Protein AF-A0A9P5JU14-F1 (afdb_monomer)

Foldseek 3Di:
DDDPPDDDDPDDDVVCVVVPPPPPDDDDDDDDPDDDDCVQVVPFPDKDWDDPVHQWIWIDRPPDIDIDGDDDDDDDDDDDDD

Sequence (82 aa):
SLMPGYKLVEEFSRELADDYEEEVITSYVTLDFGNIDTTPIDNASSYTLIGLDTPTPFLQVGPLIFKGEYDDLLGSELLLHE

Secondary structure (DSSP, 8-state):
-PPTT----SS--HHHHTT---------------S---HHHHT-S-EEEE-TTSSS-EEEETTEEEE------SS-------

Mean predicted aligned error: 11.39 Å

Structure (mmCIF, N/CA/C/O backbone):
data_AF-A0A9P5JU14-F1
#
_entry.id   AF-A0A9P5JU14-F1
#
loop_
_atom_site.group_PDB
_atom_site.id
_atom_site.type_symbol
_atom_site.label_atom_id
_atom_site.label_alt_id
_atom_site.label_comp_id
_atom_site.label_asym_id
_atom_site.label_entity_id
_atom_site.label_seq_id
_atom_site.pdbx_PDB_ins_code
_atom_site.Cartn_x
_atom_site.Cartn_y
_atom_site.Cartn_z
_atom_site.occupancy
_atom_site.B_iso_or_equiv
_atom_site.auth_seq_id
_atom_site.auth_comp_id
_atom_site.auth_asym_id
_atom_site.auth_atom_id
_atom_site.pdbx_PDB_model_num
ATOM 1 N N . SER A 1 1 ? 47.170 -6.278 -1.429 1.00 62.81 1 SER A N 1
ATOM 2 C CA . SER A 1 1 ? 47.409 -5.576 -2.704 1.00 62.81 1 SER A CA 1
ATOM 3 C C . SER A 1 1 ? 46.064 -5.340 -3.350 1.00 62.81 1 SER A C 1
ATOM 5 O O . SER A 1 1 ? 45.319 -6.306 -3.458 1.00 62.81 1 SER A O 1
ATOM 7 N N . LEU A 1 2 ? 45.718 -4.100 -3.693 1.00 73.88 2 LEU A N 1
ATOM 8 C CA . LEU A 1 2 ? 44.486 -3.826 -4.439 1.00 73.88 2 LEU A CA 1
ATOM 9 C C . LEU A 1 2 ? 44.639 -4.273 -5.902 1.00 73.88 2 LEU A C 1
ATOM 11 O O . LEU A 1 2 ? 45.764 -4.439 -6.382 1.00 73.88 2 LEU A O 1
ATOM 15 N N . MET A 1 3 ? 43.514 -4.505 -6.584 1.00 73.50 3 MET A N 1
ATOM 16 C CA . MET A 1 3 ? 43.491 -4.822 -8.016 1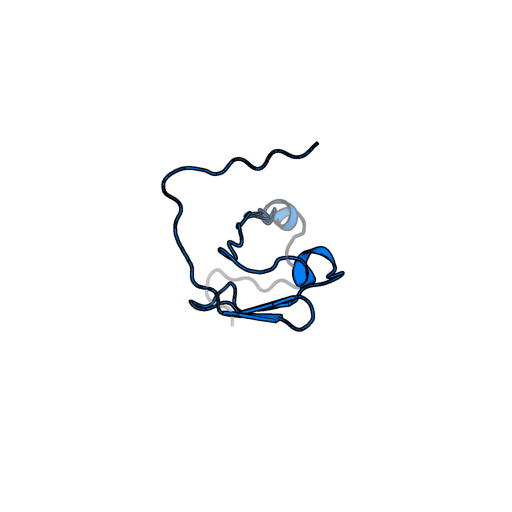.00 73.50 3 MET A CA 1
AT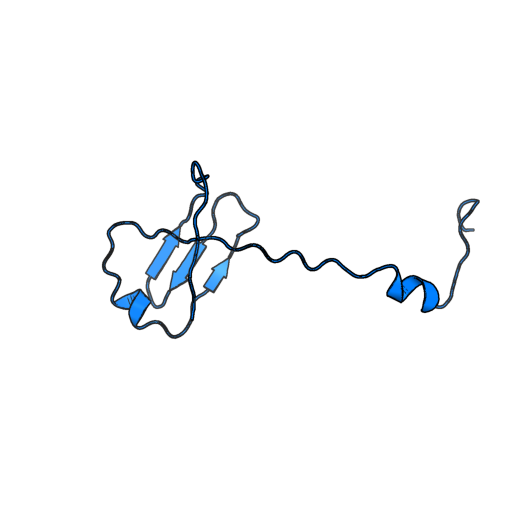OM 17 C C . MET A 1 3 ? 44.031 -3.636 -8.839 1.00 73.50 3 MET A C 1
ATOM 19 O O . MET A 1 3 ? 43.863 -2.486 -8.419 1.00 73.50 3 MET A O 1
ATOM 23 N N . PRO A 1 4 ? 44.668 -3.872 -10.003 1.00 84.50 4 PRO A N 1
ATOM 24 C CA . PRO A 1 4 ? 45.112 -2.796 -10.888 1.00 84.50 4 PRO A CA 1
ATOM 25 C C . PRO A 1 4 ? 43.972 -1.816 -11.193 1.00 84.50 4 PR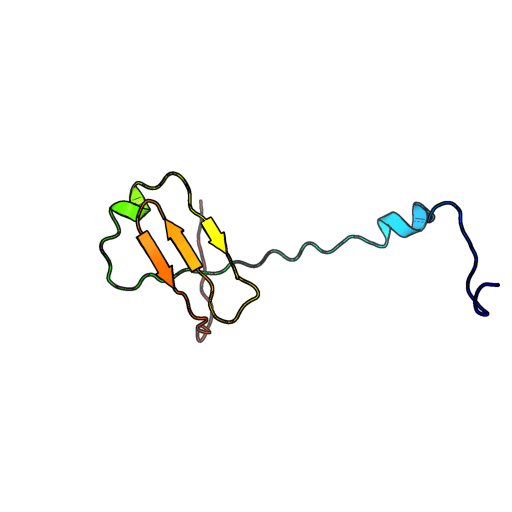O A C 1
ATOM 27 O O . PRO A 1 4 ? 42.876 -2.238 -11.549 1.00 84.50 4 PRO A O 1
ATOM 30 N N . GLY A 1 5 ? 44.230 -0.517 -11.032 1.00 83.12 5 GLY A N 1
ATOM 31 C CA . GLY A 1 5 ? 43.234 0.546 -11.231 1.00 83.12 5 GLY A CA 1
ATOM 32 C C . GLY A 1 5 ? 42.518 1.017 -9.961 1.00 83.12 5 GLY A C 1
ATOM 33 O O . GLY A 1 5 ? 41.852 2.045 -10.004 1.00 83.12 5 GLY A O 1
ATOM 34 N N . TYR A 1 6 ? 42.699 0.340 -8.823 1.00 80.25 6 TYR A N 1
ATOM 35 C CA . TYR A 1 6 ? 42.075 0.729 -7.556 1.00 80.25 6 TYR A CA 1
ATOM 36 C C . TYR A 1 6 ? 43.086 1.364 -6.601 1.00 80.25 6 TYR A C 1
ATOM 38 O O . TYR A 1 6 ? 44.168 0.826 -6.356 1.00 80.25 6 TYR A O 1
ATOM 46 N N . LYS A 1 7 ? 42.706 2.508 -6.026 1.00 83.94 7 LYS A N 1
ATOM 47 C CA . LYS A 1 7 ? 43.492 3.247 -5.035 1.00 83.94 7 LYS A CA 1
ATOM 48 C C . LYS A 1 7 ? 42.769 3.213 -3.691 1.00 83.94 7 LYS A C 1
ATOM 50 O O . LYS A 1 7 ? 41.594 3.549 -3.620 1.00 83.94 7 LYS A O 1
ATOM 55 N N . LEU A 1 8 ? 43.484 2.829 -2.633 1.00 83.75 8 LEU A N 1
ATOM 56 C CA . LEU A 1 8 ? 42.989 2.968 -1.265 1.00 83.75 8 LEU A CA 1
ATOM 57 C C . LEU A 1 8 ? 42.900 4.460 -0.931 1.00 83.75 8 LEU A C 1
ATOM 59 O O . LEU A 1 8 ? 43.876 5.188 -1.125 1.00 83.75 8 LEU A O 1
ATOM 63 N N . VAL A 1 9 ? 41.755 4.893 -0.420 1.00 83.12 9 VAL A N 1
ATOM 64 C CA . VAL A 1 9 ? 41.531 6.253 0.078 1.00 83.12 9 VAL A CA 1
ATOM 65 C C . VAL A 1 9 ? 40.979 6.173 1.499 1.00 83.12 9 VAL A C 1
ATOM 67 O O . VAL A 1 9 ? 40.275 5.219 1.823 1.00 83.12 9 VAL A O 1
ATOM 70 N N . GLU A 1 10 ? 41.342 7.134 2.350 1.00 81.38 10 GLU A N 1
ATOM 71 C CA . GLU A 1 10 ? 40.857 7.194 3.739 1.00 81.38 10 GLU A CA 1
ATOM 72 C C . GLU A 1 10 ? 39.416 7.722 3.826 1.00 81.38 10 GLU A C 1
ATOM 74 O O . GLU A 1 10 ? 38.666 7.322 4.710 1.00 81.38 10 GLU A O 1
ATOM 79 N N . GLU A 1 11 ? 39.011 8.562 2.871 1.00 77.44 11 GLU A N 1
ATOM 80 C CA . GLU A 1 11 ? 37.654 9.085 2.701 1.00 77.44 11 GLU A CA 1
ATOM 81 C C . GLU A 1 11 ? 37.422 9.342 1.201 1.00 77.44 11 GLU A C 1
ATOM 83 O O . GLU A 1 11 ? 38.365 9.658 0.464 1.00 77.44 11 GLU A O 1
ATOM 88 N N . PHE A 1 12 ? 36.185 9.189 0.726 1.00 76.25 12 PHE A N 1
ATOM 89 C CA . PHE A 1 12 ? 35.823 9.581 -0.637 1.00 76.25 12 PHE A CA 1
ATOM 90 C C . PHE A 1 12 ? 35.784 11.111 -0.747 1.00 76.25 12 PHE A C 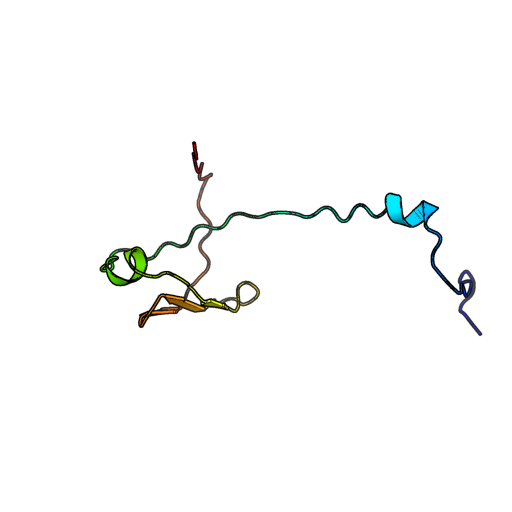1
ATOM 92 O O . PHE A 1 12 ? 35.387 11.806 0.187 1.00 76.25 12 PHE A O 1
ATOM 99 N N . SER A 1 13 ? 36.227 11.661 -1.880 1.00 72.00 13 SER A N 1
ATOM 100 C CA . SER A 1 13 ? 36.251 13.113 -2.081 1.00 72.00 13 SER A CA 1
ATOM 101 C C . SER A 1 13 ? 34.835 13.684 -2.076 1.00 72.00 13 SER A C 1
ATOM 103 O O . SER A 1 13 ? 34.000 13.256 -2.869 1.00 72.00 13 SER A O 1
ATOM 105 N N . ARG A 1 14 ? 34.595 14.712 -1.255 1.00 63.78 14 ARG A N 1
ATOM 106 C CA . ARG A 1 14 ? 33.314 15.442 -1.198 1.00 63.78 14 ARG A CA 1
ATOM 107 C C . ARG A 1 14 ? 32.924 16.090 -2.527 1.00 63.78 14 ARG A C 1
ATOM 109 O O . ARG A 1 14 ? 31.747 16.231 -2.798 1.00 63.78 14 ARG A O 1
ATOM 116 N N . GLU A 1 15 ? 33.900 16.398 -3.378 1.00 63.97 15 GLU A N 1
ATOM 117 C CA . GLU A 1 15 ? 33.673 16.892 -4.745 1.00 63.97 15 GLU A CA 1
ATOM 118 C C .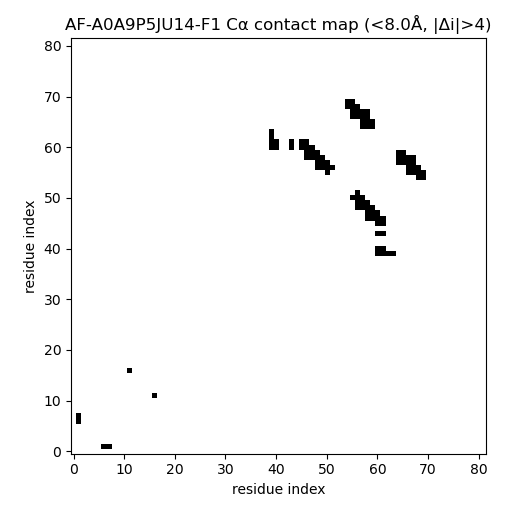 GLU A 1 15 ? 32.923 15.890 -5.637 1.00 63.97 15 GLU A C 1
ATOM 120 O O . GLU A 1 15 ? 32.256 16.302 -6.573 1.00 63.97 15 GLU A O 1
ATOM 125 N N . LEU A 1 16 ? 33.016 14.586 -5.344 1.00 61.16 16 LEU A N 1
ATOM 126 C CA . LEU A 1 16 ? 32.210 13.558 -6.008 1.00 61.16 16 LEU A CA 1
ATOM 127 C C . LEU A 1 16 ? 30.898 13.292 -5.264 1.00 61.16 16 LEU A C 1
ATOM 129 O O . LEU A 1 16 ? 30.030 12.654 -5.833 1.00 61.16 16 LEU A O 1
ATOM 133 N N . ALA A 1 17 ? 30.751 13.735 -4.011 1.00 59.62 17 ALA A N 1
ATOM 134 C CA . ALA A 1 17 ? 29.546 13.497 -3.217 1.00 59.62 17 ALA A CA 1
ATOM 135 C C . ALA A 1 17 ? 28.340 14.281 -3.755 1.00 59.62 17 ALA A C 1
ATOM 137 O O . ALA A 1 17 ? 27.238 13.749 -3.739 1.00 59.62 17 ALA A O 1
ATOM 138 N N . ASP A 1 18 ? 28.567 15.485 -4.290 1.00 57.66 18 ASP A N 1
ATOM 139 C CA . ASP A 1 18 ? 27.528 16.284 -4.958 1.00 57.66 18 ASP A CA 1
ATOM 140 C C . ASP A 1 18 ? 27.111 15.688 -6.322 1.00 57.66 18 ASP A C 1
ATOM 142 O O . ASP A 1 18 ? 26.017 15.959 -6.799 1.00 57.66 18 ASP A O 1
ATOM 146 N N . ASP A 1 19 ? 27.955 14.848 -6.938 1.00 57.81 19 ASP A N 1
ATOM 147 C CA . ASP A 1 19 ? 27.669 14.146 -8.206 1.00 57.81 19 ASP A CA 1
ATOM 148 C C . ASP A 1 19 ? 26.860 12.846 -7.981 1.00 57.81 19 ASP A C 1
ATOM 150 O O . ASP A 1 19 ? 26.386 12.215 -8.925 1.00 57.81 19 ASP A O 1
ATOM 154 N N . TYR A 1 20 ? 26.682 12.451 -6.713 1.00 57.62 20 TYR A N 1
ATOM 155 C CA . TYR A 1 20 ? 25.740 11.423 -6.270 1.00 57.62 20 TYR A CA 1
ATOM 156 C C . TYR A 1 20 ? 24.527 12.089 -5.609 1.00 57.62 20 TYR A C 1
ATOM 158 O O . TYR A 1 20 ? 24.200 11.789 -4.459 1.00 57.62 20 TYR A O 1
ATOM 166 N N . GLU A 1 21 ? 23.840 12.991 -6.316 1.00 61.06 21 GLU A N 1
ATOM 167 C CA . GLU A 1 21 ? 22.438 13.257 -5.987 1.00 61.06 21 GLU A CA 1
ATOM 168 C C . GLU A 1 21 ? 21.693 11.917 -6.101 1.00 61.06 21 GLU A C 1
ATOM 170 O O . GLU A 1 21 ? 21.390 11.445 -7.195 1.00 61.06 21 GLU A O 1
ATOM 175 N N . GLU A 1 22 ? 21.466 11.241 -4.970 1.00 63.66 22 GLU A N 1
ATOM 176 C CA . GLU A 1 22 ? 20.548 10.108 -4.915 1.00 63.66 22 GLU A CA 1
ATOM 177 C C . GLU A 1 22 ? 19.181 10.632 -5.355 1.00 63.66 22 GLU A C 1
ATOM 179 O O . GLU A 1 22 ? 18.486 11.310 -4.597 1.00 63.66 22 GLU A O 1
ATOM 184 N N . GLU A 1 23 ? 18.805 10.351 -6.604 1.00 68.50 23 GLU A N 1
ATOM 185 C CA . GLU A 1 23 ? 17.457 10.599 -7.094 1.00 68.50 23 GLU A CA 1
ATOM 186 C C . GLU A 1 23 ? 16.482 9.801 -6.221 1.00 68.50 23 GLU A C 1
ATOM 188 O O . GLU A 1 23 ? 16.289 8.594 -6.381 1.00 68.50 23 GLU A O 1
ATOM 193 N N . VAL A 1 24 ? 15.867 10.478 -5.251 1.00 75.12 24 VAL A N 1
ATOM 194 C CA . VAL A 1 24 ? 14.808 9.899 -4.429 1.00 75.12 24 VAL A CA 1
ATOM 195 C C . VAL A 1 24 ? 13.561 9.771 -5.299 1.00 75.12 24 VAL A C 1
ATOM 197 O O . VAL A 1 24 ? 12.787 10.715 -5.467 1.00 75.12 24 VAL A O 1
ATOM 200 N N . ILE A 1 25 ? 13.356 8.582 -5.863 1.00 82.06 25 ILE A N 1
ATOM 201 C CA . ILE A 1 25 ? 12.155 8.267 -6.636 1.00 82.06 25 ILE A CA 1
ATOM 202 C C . ILE A 1 25 ? 11.005 8.005 -5.661 1.00 82.06 25 ILE A C 1
ATOM 204 O O . ILE A 1 25 ? 10.955 6.981 -4.979 1.00 82.06 25 ILE A O 1
ATOM 208 N N . THR A 1 26 ? 10.052 8.933 -5.610 1.00 86.75 26 THR A N 1
ATOM 209 C CA . THR A 1 26 ? 8.796 8.750 -4.872 1.00 86.75 26 THR A CA 1
ATOM 210 C C . THR A 1 26 ? 7.764 8.108 -5.790 1.00 86.75 26 THR A C 1
ATOM 212 O O . THR A 1 26 ? 7.498 8.617 -6.876 1.00 86.75 26 THR A O 1
ATOM 215 N N . SER A 1 27 ? 7.175 6.995 -5.354 1.00 88.38 27 SER A N 1
ATOM 216 C CA . SER A 1 27 ? 6.085 6.317 -6.063 1.00 88.38 27 SER A CA 1
ATOM 217 C C . SER A 1 27 ? 4.818 6.345 -5.217 1.00 88.38 27 SER A C 1
ATOM 219 O O . SER A 1 27 ? 4.873 6.102 -4.011 1.00 88.38 27 SER A O 1
ATOM 221 N N . TYR A 1 28 ? 3.681 6.619 -5.853 1.00 91.06 28 TYR A N 1
ATOM 222 C CA . TYR A 1 28 ? 2.365 6.554 -5.223 1.00 91.06 28 TYR A CA 1
ATOM 223 C C . TYR A 1 28 ? 1.685 5.248 -5.625 1.00 91.06 28 TYR A C 1
ATOM 225 O O . TYR A 1 28 ? 1.698 4.881 -6.798 1.00 91.06 28 TYR A O 1
ATOM 233 N N . VAL A 1 29 ? 1.105 4.557 -4.647 1.00 92.19 29 VAL A N 1
ATOM 234 C CA . VAL A 1 29 ? 0.325 3.333 -4.849 1.00 92.19 29 VAL A CA 1
ATOM 235 C C . VAL A 1 29 ? -1.019 3.481 -4.158 1.00 92.19 29 VAL A C 1
ATOM 237 O O . VAL A 1 29 ? -1.102 4.051 -3.066 1.00 92.19 29 VAL A O 1
ATOM 240 N N . THR A 1 30 ? -2.060 2.959 -4.789 1.00 93.38 30 THR A N 1
ATOM 241 C CA . THR A 1 30 ? -3.429 3.013 -4.282 1.00 93.38 30 THR A CA 1
ATOM 242 C C . THR A 1 30 ? -3.786 1.659 -3.675 1.00 93.38 30 THR A C 1
ATOM 244 O O . THR A 1 30 ? -3.484 0.613 -4.245 1.00 93.38 30 THR A O 1
ATOM 247 N N . LEU A 1 31 ? -4.388 1.670 -2.486 1.00 93.00 31 LEU A N 1
ATOM 248 C CA . LEU A 1 31 ? -4.847 0.464 -1.797 1.00 93.00 31 LEU A CA 1
ATOM 249 C C . LEU A 1 31 ? -6.362 0.359 -1.969 1.00 93.00 31 LEU A C 1
ATOM 251 O O . LEU A 1 31 ? -7.104 1.133 -1.364 1.00 93.00 31 LEU A O 1
ATOM 255 N N . ASP A 1 32 ? -6.808 -0.594 -2.783 1.00 92.31 32 ASP A N 1
ATOM 256 C CA . ASP A 1 32 ? -8.226 -0.914 -2.935 1.00 92.31 32 ASP A CA 1
ATOM 257 C C . ASP A 1 32 ? -8.635 -1.986 -1.911 1.00 92.31 32 ASP A C 1
ATOM 259 O O . ASP A 1 32 ? -8.048 -3.067 -1.839 1.00 92.31 32 ASP A O 1
ATOM 263 N N . PHE A 1 33 ? -9.642 -1.676 -1.095 1.00 91.25 33 PHE A N 1
ATOM 264 C CA . PHE A 1 33 ? -10.196 -2.589 -0.093 1.00 91.25 33 PHE A CA 1
ATOM 265 C C . PHE A 1 33 ? -11.470 -3.306 -0.567 1.00 91.25 33 PHE A C 1
ATOM 267 O O . PHE A 1 33 ? -12.026 -4.130 0.165 1.00 91.25 33 PHE A O 1
ATOM 274 N N . GLY A 1 34 ? -11.955 -2.997 -1.771 1.00 88.50 34 GLY A N 1
ATOM 275 C CA . GLY A 1 34 ? -13.232 -3.469 -2.282 1.00 88.50 34 GLY A CA 1
ATOM 276 C C . GLY A 1 34 ? -14.412 -3.036 -1.407 1.00 88.50 34 GLY A C 1
ATOM 277 O O . GLY A 1 34 ? -14.414 -1.980 -0.776 1.00 88.50 34 GLY A O 1
ATOM 278 N N . ASN A 1 35 ? -15.449 -3.875 -1.358 1.00 88.00 35 ASN A N 1
ATOM 279 C CA . ASN A 1 35 ? -16.660 -3.602 -0.583 1.00 88.00 35 ASN A CA 1
ATOM 280 C C . ASN A 1 35 ? -16.543 -4.155 0.844 1.00 88.00 35 ASN A C 1
ATOM 282 O O . ASN A 1 35 ? -17.028 -5.253 1.131 1.00 88.00 35 ASN A O 1
ATOM 286 N N . ILE A 1 36 ? -15.924 -3.384 1.737 1.00 88.00 36 ILE A N 1
ATOM 287 C CA . ILE A 1 36 ? -15.866 -3.666 3.179 1.00 88.00 36 ILE A CA 1
ATOM 288 C C . ILE A 1 36 ? -16.505 -2.537 3.995 1.00 88.00 36 ILE A C 1
ATOM 290 O O . ILE A 1 36 ? -16.698 -1.429 3.500 1.00 88.00 36 ILE A O 1
ATOM 294 N N . ASP A 1 37 ? -16.814 -2.807 5.264 1.00 85.62 37 ASP A N 1
ATOM 295 C CA . ASP A 1 37 ? -17.116 -1.743 6.225 1.00 85.62 37 ASP A CA 1
ATOM 296 C C . ASP A 1 37 ? -15.838 -0.942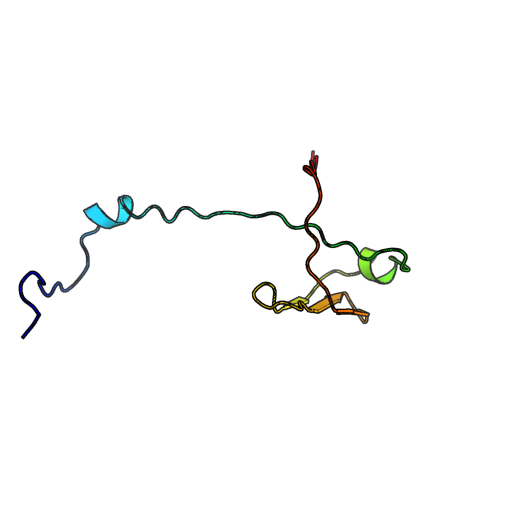 6.511 1.00 85.62 37 ASP A C 1
ATOM 298 O O . ASP A 1 37 ? -14.877 -1.474 7.074 1.00 85.62 37 ASP A O 1
ATOM 302 N N . THR A 1 38 ? -15.829 0.329 6.109 1.00 85.44 38 THR A N 1
ATOM 303 C CA . THR A 1 38 ? -14.679 1.229 6.259 1.00 85.44 38 THR A CA 1
ATOM 304 C C . THR A 1 38 ? -14.589 1.852 7.644 1.00 85.44 38 THR A C 1
ATOM 306 O O . THR A 1 38 ? -13.541 2.398 7.977 1.00 85.44 38 THR A O 1
ATOM 309 N N . THR A 1 39 ? -15.611 1.715 8.500 1.00 87.62 39 THR A N 1
ATOM 310 C CA . THR A 1 39 ? -15.639 2.343 9.834 1.00 87.62 39 THR A CA 1
ATOM 311 C C . THR A 1 39 ? -14.356 2.099 10.650 1.00 87.62 39 THR A C 1
ATOM 313 O O . THR A 1 39 ? -13.858 3.042 11.270 1.00 87.62 39 THR A O 1
ATOM 316 N N . PRO A 1 40 ? -13.759 0.888 10.674 1.00 82.31 40 PRO A N 1
ATOM 317 C CA . PRO A 1 40 ? -12.509 0.653 11.401 1.00 82.31 40 PRO A CA 1
ATOM 318 C C . PRO A 1 40 ? -11.287 1.337 10.773 1.00 82.31 40 PRO A C 1
ATOM 320 O O . PRO A 1 40 ? -10.346 1.652 11.496 1.00 82.31 40 PRO A O 1
ATOM 323 N N . ILE A 1 41 ? -11.300 1.556 9.456 1.00 86.62 41 ILE A N 1
ATOM 324 C CA . ILE A 1 41 ? -10.240 2.245 8.708 1.00 86.62 41 ILE A CA 1
ATOM 325 C C . ILE A 1 41 ? -10.344 3.751 8.939 1.00 86.62 41 ILE A C 1
ATOM 327 O O . ILE A 1 41 ? -9.355 4.379 9.305 1.00 86.62 41 ILE A O 1
ATOM 331 N N . ASP A 1 42 ? -11.554 4.300 8.836 1.00 87.31 42 ASP A N 1
ATOM 332 C CA . ASP A 1 42 ? -11.833 5.731 9.006 1.00 87.31 42 ASP A CA 1
ATOM 333 C C . ASP A 1 42 ? -11.482 6.237 10.417 1.00 87.31 42 ASP A C 1
ATOM 335 O O . ASP A 1 42 ? -11.149 7.405 10.609 1.00 87.31 42 ASP A O 1
ATOM 339 N N . ASN A 1 43 ? -11.541 5.352 11.419 1.00 87.69 43 ASN A N 1
ATOM 340 C CA . ASN A 1 43 ? -11.218 5.664 12.814 1.00 87.69 43 ASN A CA 1
ATOM 341 C C . ASN A 1 43 ? -9.798 5.245 13.233 1.00 87.69 43 ASN A C 1
ATOM 343 O O . ASN A 1 43 ? -9.430 5.410 14.402 1.00 87.69 43 ASN A O 1
ATOM 347 N N . ALA A 1 44 ? -8.998 4.676 12.329 1.00 88.88 44 ALA A N 1
ATOM 348 C CA . ALA A 1 44 ? -7.641 4.262 12.654 1.00 88.88 44 ALA A CA 1
ATOM 349 C C . ALA A 1 44 ? -6.684 5.461 12.649 1.00 88.88 44 ALA A C 1
ATOM 351 O O . ALA A 1 44 ? -6.604 6.220 11.690 1.00 88.88 44 ALA A O 1
ATOM 352 N N . SER A 1 45 ? -5.905 5.611 13.721 1.00 92.38 45 SER A N 1
ATOM 353 C CA . SER A 1 45 ? -4.847 6.628 13.809 1.00 92.38 45 SER A CA 1
ATOM 354 C C . SER A 1 45 ? -3.508 6.163 13.233 1.00 92.38 45 SER A C 1
ATOM 356 O O . SER A 1 45 ? -2.583 6.962 13.093 1.00 92.38 45 SER A O 1
ATOM 358 N N . SER A 1 46 ? -3.377 4.870 12.934 1.00 93.44 46 SER A N 1
ATOM 359 C CA . SER A 1 46 ? -2.171 4.272 12.378 1.00 93.44 46 SER A CA 1
ATOM 360 C C . SER A 1 46 ? -2.485 3.013 11.577 1.00 93.44 46 SER A C 1
ATOM 362 O O . SER A 1 46 ? -3.519 2.364 11.758 1.00 93.44 46 SER A O 1
ATOM 364 N N . TYR A 1 47 ? -1.546 2.657 10.707 1.00 94.50 47 TYR A N 1
ATOM 365 C CA . TYR A 1 47 ? -1.537 1.402 9.973 1.00 94.50 47 TYR A CA 1
ATOM 366 C C . TYR A 1 47 ? -0.133 0.793 10.005 1.00 94.50 47 TYR A C 1
ATOM 368 O O . TYR A 1 47 ? 0.855 1.473 10.283 1.00 94.50 47 TYR A O 1
ATOM 376 N N . THR A 1 48 ? -0.038 -0.505 9.740 1.00 96.94 48 THR A N 1
ATOM 377 C CA . THR A 1 48 ? 1.237 -1.200 9.525 1.00 96.94 48 THR A CA 1
ATOM 378 C C . THR A 1 48 ? 1.169 -1.929 8.198 1.00 96.94 48 THR A C 1
ATOM 380 O O . THR A 1 48 ? 0.306 -2.782 8.010 1.00 96.94 48 THR A O 1
ATOM 383 N N . LEU A 1 49 ? 2.076 -1.590 7.289 1.00 96.00 49 LEU A N 1
ATOM 384 C CA . LEU A 1 49 ? 2.191 -2.197 5.970 1.00 96.00 49 LEU A CA 1
ATOM 385 C C . LEU A 1 49 ? 3.535 -2.917 5.874 1.00 96.00 49 LEU A C 1
ATOM 387 O O . LEU A 1 49 ? 4.576 -2.316 6.139 1.00 96.00 49 LEU A O 1
ATOM 391 N N . ILE A 1 50 ? 3.505 -4.197 5.514 1.00 97.62 50 ILE A N 1
ATOM 392 C CA . ILE A 1 50 ? 4.703 -5.027 5.362 1.00 97.62 50 ILE A CA 1
ATOM 393 C C . ILE A 1 50 ? 4.700 -5.755 4.021 1.00 97.62 50 ILE A C 1
ATOM 395 O O . ILE A 1 50 ? 3.643 -6.064 3.469 1.00 97.62 50 ILE A O 1
ATOM 399 N N . GLY A 1 51 ? 5.900 -6.075 3.536 1.00 96.31 51 GLY A N 1
ATOM 400 C CA . GLY A 1 51 ? 6.087 -6.922 2.362 1.00 96.31 51 GLY A CA 1
ATOM 401 C C . GLY A 1 51 ? 5.694 -6.264 1.041 1.00 96.31 51 GLY A C 1
ATOM 402 O O . GLY A 1 51 ? 5.248 -6.975 0.147 1.00 96.31 51 GLY A O 1
ATOM 403 N N . LEU A 1 52 ? 5.860 -4.940 0.911 1.00 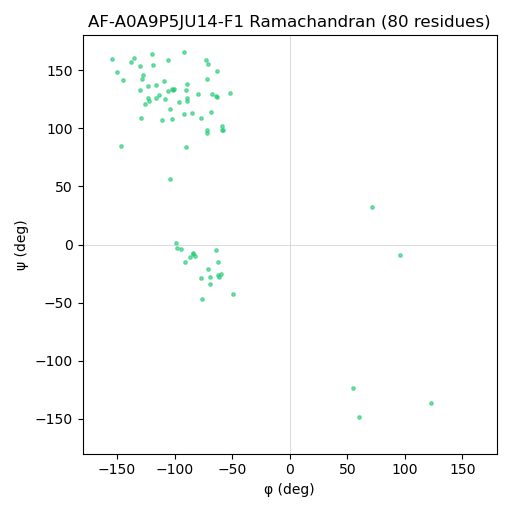93.94 52 LEU A N 1
ATOM 404 C CA . LEU A 1 52 ? 5.672 -4.211 -0.356 1.00 93.94 52 LEU A CA 1
ATOM 405 C C . LEU A 1 52 ? 6.650 -4.638 -1.467 1.00 93.94 52 LEU A C 1
ATOM 407 O O . LEU A 1 52 ? 6.456 -4.305 -2.632 1.00 93.94 52 LEU A O 1
ATOM 411 N N . ASP A 1 53 ? 7.710 -5.345 -1.103 1.00 93.38 53 ASP A N 1
ATOM 412 C CA . ASP A 1 53 ? 8.705 -5.962 -1.978 1.00 93.38 53 ASP A CA 1
ATOM 413 C C . ASP A 1 53 ? 8.392 -7.439 -2.287 1.00 93.38 53 ASP A C 1
ATOM 415 O O . ASP A 1 53 ? 9.099 -8.089 -3.058 1.00 93.38 53 ASP A O 1
ATOM 419 N N . THR A 1 54 ? 7.335 -7.991 -1.687 1.00 95.50 54 THR A N 1
ATOM 420 C CA . THR A 1 54 ? 6.925 -9.389 -1.857 1.00 95.50 54 THR A CA 1
ATOM 421 C C . THR A 1 54 ? 5.679 -9.475 -2.732 1.00 95.50 54 THR A C 1
ATOM 423 O O . THR A 1 54 ? 4.907 -8.530 -2.747 1.00 95.50 54 THR A O 1
ATOM 426 N N . PRO A 1 55 ? 5.374 -10.618 -3.373 1.00 96.19 55 PRO A N 1
ATOM 427 C CA . PRO A 1 55 ? 4.135 -10.780 -4.146 1.00 96.19 55 PRO A CA 1
ATOM 428 C C . PRO A 1 55 ? 2.833 -10.708 -3.327 1.00 96.19 55 PRO A C 1
ATOM 430 O O . PRO A 1 55 ? 1.749 -10.850 -3.886 1.00 96.19 55 PRO A O 1
ATOM 433 N N . THR A 1 56 ? 2.905 -10.611 -1.997 1.00 96.88 56 THR A N 1
ATOM 434 C CA . THR A 1 56 ? 1.737 -10.670 -1.110 1.00 96.88 56 THR A CA 1
ATOM 435 C C . THR A 1 56 ? 1.955 -9.763 0.103 1.00 96.88 56 THR A C 1
ATOM 437 O O . THR A 1 56 ? 2.395 -10.240 1.156 1.00 96.88 56 THR A O 1
ATOM 440 N N . PRO A 1 57 ? 1.655 -8.461 -0.017 1.00 97.50 57 PRO A N 1
ATOM 441 C CA . PRO A 1 57 ? 1.776 -7.534 1.093 1.00 97.50 57 PRO A CA 1
ATOM 442 C C . PRO A 1 57 ? 0.684 -7.796 2.133 1.00 97.50 57 PRO A C 1
ATOM 444 O O . PRO A 1 57 ? -0.394 -8.316 1.832 1.00 97.50 57 PRO A O 1
ATOM 447 N N . PHE A 1 58 ? 0.952 -7.404 3.374 1.00 97.69 58 PHE A N 1
ATOM 448 C CA . PHE A 1 58 ? -0.039 -7.434 4.445 1.00 97.69 58 PHE A CA 1
ATOM 449 C C . PHE A 1 58 ? -0.200 -6.048 5.044 1.00 97.69 58 PHE A C 1
ATOM 451 O O . PHE A 1 58 ? 0.783 -5.359 5.327 1.00 97.69 58 PHE A O 1
ATOM 458 N N . LEU A 1 59 ? -1.453 -5.673 5.266 1.00 96.44 59 LEU A N 1
ATOM 459 C CA . LEU A 1 59 ? -1.826 -4.396 5.846 1.00 96.44 59 LEU A CA 1
ATOM 460 C C . LEU A 1 59 ? -2.659 -4.633 7.099 1.00 96.44 59 LEU A C 1
ATOM 462 O O . LEU A 1 59 ? -3.678 -5.319 7.059 1.00 96.44 59 LEU A O 1
ATOM 466 N N . GLN A 1 60 ? -2.237 -4.039 8.207 1.00 95.12 60 GLN A N 1
ATOM 467 C CA . GLN A 1 60 ? -3.010 -3.996 9.437 1.00 95.12 60 GLN A CA 1
ATOM 468 C C . GLN A 1 60 ? -3.525 -2.577 9.676 1.00 95.12 60 GLN A C 1
ATOM 470 O O . GLN A 1 60 ? -2.734 -1.634 9.749 1.00 95.12 60 GLN A O 1
ATOM 475 N N . VAL A 1 61 ? -4.841 -2.447 9.854 1.00 93.38 61 VAL A N 1
ATOM 476 C CA . VAL A 1 61 ? -5.516 -1.193 10.214 1.00 93.38 61 VAL A CA 1
ATOM 477 C C . VAL A 1 61 ? -6.427 -1.472 11.407 1.00 93.38 61 VAL A C 1
ATOM 479 O O . VAL A 1 61 ? -7.415 -2.202 11.302 1.00 93.38 61 VAL A O 1
ATOM 482 N N . GLY A 1 62 ? -6.055 -0.954 12.580 1.00 87.62 62 GLY A N 1
ATOM 483 C CA . GLY A 1 62 ? -6.723 -1.294 13.838 1.00 87.62 62 GLY A CA 1
ATOM 484 C C . GLY A 1 62 ? -6.743 -2.818 14.090 1.00 87.62 62 GLY A C 1
ATOM 485 O O . GLY A 1 62 ? -5.674 -3.438 14.130 1.00 87.62 62 GLY A O 1
ATOM 486 N N . PRO A 1 63 ? -7.926 -3.440 14.286 1.00 87.44 63 PRO A N 1
ATOM 487 C CA . PRO A 1 63 ? -8.056 -4.886 14.476 1.00 87.44 63 PRO A CA 1
ATOM 488 C C . PRO A 1 63 ? -8.114 -5.687 13.162 1.00 87.44 63 PRO A C 1
ATOM 490 O O . PRO A 1 63 ? -8.131 -6.916 13.213 1.00 87.44 63 PRO A O 1
ATOM 493 N N . LEU A 1 64 ? -8.198 -5.024 12.003 1.00 91.69 64 LEU A N 1
ATOM 494 C CA . LEU A 1 64 ? -8.335 -5.686 10.707 1.00 91.69 64 LEU A CA 1
ATOM 495 C C . LEU A 1 64 ? -6.963 -6.000 10.109 1.00 91.69 64 LEU A C 1
ATOM 497 O O . LEU A 1 64 ? -6.057 -5.167 10.146 1.00 91.69 64 LEU A O 1
ATOM 501 N N . ILE A 1 65 ? -6.837 -7.197 9.533 1.00 94.62 65 ILE A N 1
ATOM 502 C CA . ILE A 1 65 ? -5.654 -7.641 8.792 1.00 94.62 65 ILE A CA 1
ATOM 503 C C . ILE A 1 65 ? -6.094 -8.010 7.379 1.00 94.62 65 ILE A C 1
ATOM 505 O O . ILE A 1 65 ? -6.946 -8.881 7.194 1.00 94.62 65 ILE A O 1
ATOM 509 N N . PHE A 1 66 ? -5.475 -7.367 6.398 1.00 95.56 66 PHE A N 1
ATOM 510 C CA . PHE A 1 66 ? -5.697 -7.582 4.978 1.00 95.56 66 PHE A CA 1
AT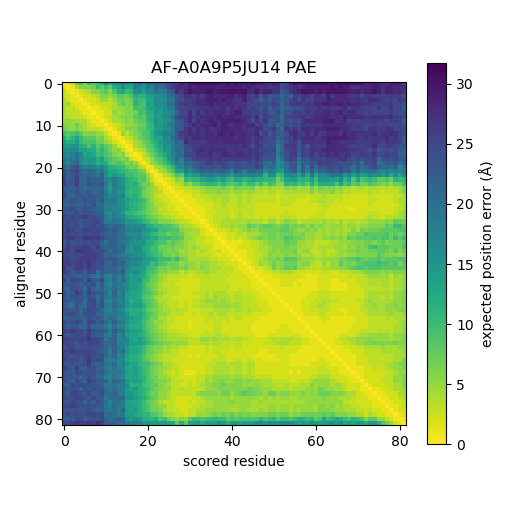OM 511 C C . PHE A 1 66 ? -4.488 -8.273 4.360 1.00 95.56 66 PHE A C 1
ATOM 513 O O . PHE A 1 66 ? -3.338 -7.961 4.681 1.00 95.56 66 PHE A O 1
ATOM 520 N N . LYS A 1 67 ? -4.769 -9.208 3.455 1.00 96.94 67 LYS A N 1
ATOM 521 C CA . LYS A 1 67 ? -3.789 -9.834 2.571 1.00 96.94 67 LYS A CA 1
ATOM 522 C C . LYS A 1 67 ? -3.981 -9.222 1.188 1.00 96.94 67 LYS A C 1
ATOM 524 O O . LYS A 1 67 ? -5.058 -9.382 0.620 1.00 96.94 67 LYS A O 1
ATOM 529 N N . GLY A 1 68 ? -2.969 -8.525 0.690 1.00 96.06 68 GLY A N 1
ATOM 530 C CA . GLY A 1 68 ? -3.016 -7.853 -0.601 1.00 96.06 68 GLY A CA 1
ATOM 531 C C . GLY A 1 68 ? -2.509 -8.717 -1.752 1.00 96.06 68 GLY A C 1
ATOM 532 O O . GLY A 1 68 ? -1.837 -9.735 -1.560 1.00 96.06 68 GLY A O 1
ATOM 533 N N . GLU A 1 69 ? -2.815 -8.246 -2.951 1.00 95.75 69 GLU A N 1
ATOM 534 C CA . GLU A 1 69 ? -2.262 -8.673 -4.231 1.00 95.75 69 GLU A CA 1
ATOM 535 C C . GLU A 1 69 ? -2.001 -7.424 -5.087 1.00 95.75 69 GLU A C 1
ATOM 537 O O . GLU A 1 69 ? -2.581 -6.371 -4.824 1.00 95.75 69 GLU A O 1
ATOM 542 N N . TYR A 1 70 ? -1.092 -7.519 -6.059 1.00 95.94 70 TYR A N 1
ATOM 543 C CA . TYR A 1 70 ? -0.825 -6.420 -6.990 1.00 95.94 70 TYR A CA 1
ATOM 544 C C . TYR A 1 70 ? -1.738 -6.551 -8.198 1.00 95.94 70 TYR A C 1
ATOM 546 O O . TYR A 1 70 ? -1.815 -7.632 -8.786 1.00 95.94 70 TYR A O 1
ATOM 554 N N . ASP A 1 71 ? -2.366 -5.443 -8.579 1.00 94.50 71 ASP A N 1
ATOM 555 C CA . ASP A 1 71 ? -3.127 -5.321 -9.816 1.00 94.50 71 ASP A CA 1
ATOM 556 C C . ASP A 1 71 ? -2.688 -4.059 -10.570 1.00 94.50 71 ASP A C 1
ATOM 558 O O . ASP A 1 71 ? -2.550 -2.984 -9.980 1.00 94.50 71 ASP A O 1
ATOM 562 N N . ASP A 1 72 ? -2.438 -4.205 -11.871 1.00 93.81 72 ASP A N 1
ATOM 563 C CA . ASP A 1 72 ? -1.955 -3.123 -12.728 1.00 93.81 72 ASP A CA 1
ATOM 564 C C . ASP A 1 72 ? -3.148 -2.404 -13.368 1.00 93.81 72 ASP A C 1
ATOM 566 O O . ASP A 1 72 ? -3.836 -2.938 -14.246 1.00 93.81 72 ASP A O 1
ATOM 570 N N . LEU A 1 73 ? -3.376 -1.150 -12.9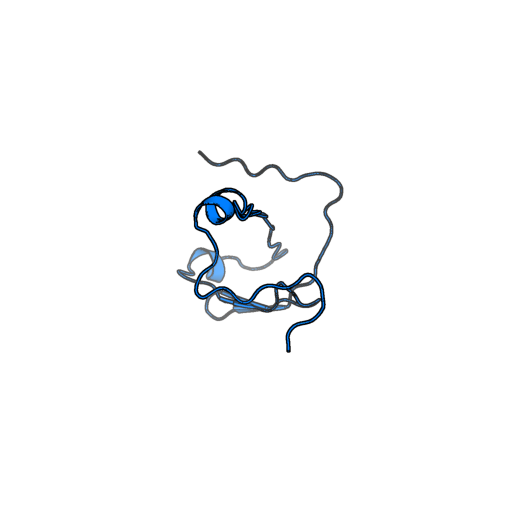71 1.00 93.50 73 LEU A N 1
ATOM 571 C CA . LEU A 1 73 ? -4.439 -0.329 -13.544 1.00 93.50 73 LEU A CA 1
ATOM 572 C C . LEU A 1 73 ? -4.198 -0.074 -15.041 1.00 93.50 73 LEU A C 1
ATOM 574 O O . LEU A 1 73 ? -3.179 0.487 -15.450 1.00 93.50 73 LEU A O 1
ATOM 578 N N . LEU A 1 74 ? -5.202 -0.373 -15.869 1.00 95.25 74 LEU A N 1
ATOM 579 C CA . LEU A 1 74 ? -5.217 0.060 -17.265 1.00 95.25 74 LEU A CA 1
ATOM 580 C C . LEU A 1 74 ? -5.472 1.573 -17.351 1.00 95.25 74 LEU A C 1
ATOM 582 O O . LEU A 1 74 ? -6.615 2.025 -17.314 1.00 95.25 74 LEU A O 1
ATOM 586 N N . GLY A 1 75 ? -4.404 2.353 -17.516 1.00 95.06 75 GLY A N 1
ATOM 587 C CA . GLY A 1 75 ? -4.472 3.802 -17.700 1.00 95.06 75 GLY A CA 1
ATOM 588 C C . GLY A 1 75 ? -3.671 4.554 -16.645 1.00 95.06 75 GLY A C 1
ATOM 589 O O . GLY A 1 75 ? -2.521 4.221 -16.373 1.00 95.06 75 GLY A O 1
ATOM 590 N N . SER A 1 76 ? -4.247 5.622 -16.100 1.00 93.50 76 SER A N 1
ATOM 591 C CA . SER A 1 76 ? -3.610 6.424 -15.055 1.00 93.50 76 SER A CA 1
ATOM 592 C C . SER A 1 76 ? -4.659 6.938 -14.083 1.00 93.50 76 SER A C 1
ATOM 594 O O . SER A 1 76 ? -5.748 7.339 -14.497 1.00 93.50 76 SER A O 1
ATOM 596 N N . GLU A 1 77 ? -4.308 6.956 -12.804 1.00 93.12 77 GLU A N 1
ATOM 597 C CA . GLU A 1 77 ? -5.106 7.567 -11.750 1.00 93.12 77 GLU A CA 1
ATOM 598 C C . GLU A 1 77 ? -4.507 8.930 -11.386 1.00 93.12 77 GLU A C 1
ATOM 600 O O . GLU A 1 77 ? -3.293 9.066 -11.231 1.00 93.12 77 GLU A O 1
ATOM 605 N N . LEU A 1 78 ? -5.355 9.957 -11.288 1.00 93.75 78 LEU A N 1
ATOM 606 C CA . LEU A 1 78 ? -4.953 11.308 -10.901 1.00 93.75 78 LEU A CA 1
ATOM 607 C C . LEU A 1 78 ? -5.522 11.618 -9.517 1.00 93.75 78 LEU A C 1
ATOM 609 O O . LEU A 1 78 ? -6.721 11.853 -9.374 1.00 93.75 78 LEU A O 1
ATOM 613 N N . LEU A 1 79 ? -4.652 11.644 -8.510 1.00 91.00 79 LEU A N 1
ATOM 614 C CA . LEU A 1 79 ? -5.001 12.073 -7.159 1.00 91.00 79 LEU A CA 1
ATOM 615 C C . LEU A 1 79 ? -4.884 13.598 -7.074 1.00 91.00 79 LEU A C 1
ATOM 617 O O . LEU A 1 79 ? -3.794 14.154 -7.192 1.00 91.00 79 LEU A O 1
ATOM 621 N N . LEU A 1 80 ? -6.017 14.276 -6.891 1.00 93.31 80 LEU A N 1
ATOM 622 C CA . LEU A 1 80 ? -6.069 15.724 -6.700 1.00 93.31 80 LEU A CA 1
ATOM 623 C C . LEU A 1 80 ? -6.122 16.023 -5.198 1.00 93.31 80 LEU A C 1
ATOM 625 O O . LEU A 1 80 ? -7.036 15.560 -4.519 1.00 93.31 80 LEU A O 1
ATOM 629 N N . HIS A 1 81 ? -5.167 16.800 -4.689 1.00 84.75 81 HIS A N 1
ATOM 630 C CA . HIS A 1 81 ? -5.187 17.334 -3.324 1.00 84.75 81 HIS A CA 1
ATOM 631 C C . HIS A 1 81 ? -5.210 18.874 -3.366 1.00 84.75 81 HIS A C 1
ATOM 633 O O . HIS A 1 81 ? -4.781 19.457 -4.363 1.00 84.75 81 HIS A O 1
ATOM 639 N N . GLU A 1 82 ? -5.735 19.522 -2.318 1.00 69.81 82 GLU A N 1
ATOM 640 C CA . GLU A 1 82 ? -5.754 20.996 -2.169 1.00 69.81 82 GLU A CA 1
ATOM 641 C C . GLU A 1 82 ? -4.383 21.593 -1.835 1.00 69.81 82 GLU A C 1
ATOM 643 O O . GLU A 1 82 ? -3.661 20.980 -1.013 1.00 69.81 82 GLU A O 1
#

Radius of gyration: 21.95 Å; Cα contacts (8 Å, |Δi|>4): 50; chains: 1; bounding box: 64×32×32 Å

Solvent-accessible surface area (backbone atoms only — not comparable to full-atom values): 5967 Å² total; per-residue (Å²): 132,72,60,94,94,59,77,92,69,98,65,82,61,66,85,55,51,73,76,55,69,75,79,80,81,84,82,89,82,85,87,84,76,77,97,63,86,52,66,57,56,78,70,39,92,58,71,49,78,45,46,88,90,46,87,56,24,40,41,35,36,68,94,46,76,46,81,48,70,88,80,85,74,94,76,85,86,84,87,85,79,137

pLDDT: mean 85.71, std 11.52, range [57.62, 97.69]